Protein AF-A0A9E2AZS0-F1 (afdb_monomer_lite)

Foldseek 3Di:
DDAQDPDPDPPGDRPDGDDDDDDDPDPVRVVVCCVDPVNVVCCVVCVVVDPDDDDDDDDDD

Sequence (61 aa):
IGIPPKSSRDVVDGSFTYSLIVTFESPEAQQKYQDEAVHKLFIEESSHLWTKVIVYDSRGI

Secondary structure (DSSP, 8-state):
-B-----SSTT-----S-B-----SSHHHHHHHHHSHHHHHHHHHHGGG-S----------

Structure (mmCIF, N/CA/C/O backbone):
data_AF-A0A9E2AZS0-F1
#
_entry.id   AF-A0A9E2AZS0-F1
#
loop_
_atom_site.group_PDB
_atom_site.id
_atom_site.type_symbol
_atom_site.label_atom_id
_atom_site.label_alt_id
_atom_site.label_comp_id
_atom_site.label_asym_id
_atom_site.label_entity_id
_atom_site.label_seq_id
_atom_site.pdbx_PDB_ins_code
_atom_site.Cartn_x
_atom_site.Cartn_y
_atom_site.Cartn_z
_atom_site.occupancy
_atom_site.B_iso_or_equiv
_atom_site.auth_seq_id
_atom_site.auth_comp_id
_atom_site.auth_asym_id
_atom_site.auth_atom_id
_atom_site.pdbx_PDB_model_num
ATOM 1 N N . ILE A 1 1 ? 3.564 8.559 -4.069 1.00 90.94 1 ILE A N 1
ATOM 2 C CA . ILE A 1 1 ? 3.454 7.554 -5.151 1.00 90.94 1 ILE A CA 1
ATOM 3 C C . ILE A 1 1 ? 4.803 7.463 -5.844 1.00 90.94 1 ILE A C 1
ATOM 5 O O . ILE A 1 1 ? 5.327 8.503 -6.227 1.00 90.94 1 ILE A O 1
ATOM 9 N N . GLY A 1 2 ? 5.384 6.269 -5.925 1.00 95.19 2 GLY A N 1
ATOM 10 C CA . GLY A 1 2 ? 6.648 5.997 -6.612 1.00 95.19 2 GLY A CA 1
ATOM 11 C C . GLY A 1 2 ? 6.459 5.104 -7.838 1.00 95.19 2 GLY A C 1
ATOM 12 O O . GLY A 1 2 ? 5.387 4.538 -8.032 1.00 95.19 2 GLY A O 1
ATOM 13 N N . ILE A 1 3 ? 7.511 4.979 -8.645 1.00 96.19 3 ILE A N 1
ATOM 14 C CA . ILE A 1 3 ? 7.634 4.062 -9.791 1.00 96.19 3 ILE A CA 1
ATOM 15 C C . ILE A 1 3 ? 8.939 3.264 -9.630 1.00 96.19 3 ILE A C 1
ATOM 17 O O . ILE A 1 3 ? 9.840 3.746 -8.929 1.00 96.19 3 ILE A O 1
ATOM 21 N N . PRO A 1 4 ? 9.081 2.067 -10.226 1.00 95.12 4 PRO A N 1
ATOM 22 C CA . PRO A 1 4 ? 10.311 1.295 -10.085 1.00 95.12 4 PRO A CA 1
ATOM 23 C C . PRO A 1 4 ? 11.516 2.055 -10.665 1.00 95.12 4 PRO A C 1
ATOM 25 O O . PRO A 1 4 ? 11.412 2.666 -11.734 1.00 95.12 4 PRO A O 1
ATOM 28 N N . PRO A 1 5 ? 12.684 2.022 -10.001 1.00 90.94 5 PRO A N 1
ATOM 29 C CA . PRO A 1 5 ? 13.900 2.574 -10.573 1.00 90.94 5 PRO A CA 1
ATOM 30 C C . PRO A 1 5 ? 14.399 1.681 -11.714 1.00 90.94 5 PRO A C 1
ATOM 32 O O . PRO A 1 5 ? 14.214 0.463 -11.703 1.00 90.94 5 PRO A O 1
ATOM 35 N N . LYS A 1 6 ? 15.143 2.260 -12.662 1.00 87.50 6 LYS A N 1
ATOM 36 C CA . LYS A 1 6 ? 15.952 1.457 -13.586 1.00 87.50 6 LYS A CA 1
ATOM 37 C C . LYS A 1 6 ? 17.118 0.853 -12.803 1.00 87.50 6 LYS A C 1
ATOM 39 O O . LYS A 1 6 ? 18.096 1.539 -12.517 1.00 87.50 6 LYS A O 1
ATOM 44 N N . SER A 1 7 ? 16.990 -0.411 -12.415 1.00 81.56 7 SER A N 1
ATOM 45 C CA . SER A 1 7 ? 18.013 -1.111 -11.638 1.00 81.56 7 SER A CA 1
ATOM 46 C C . SER A 1 7 ? 19.042 -1.801 -12.534 1.00 81.56 7 SER A C 1
ATOM 48 O O . SER A 1 7 ? 18.698 -2.357 -13.571 1.00 81.56 7 SER A O 1
ATOM 50 N N . SER A 1 8 ? 20.302 -1.803 -12.098 1.00 84.12 8 SER A N 1
ATOM 51 C CA . SER A 1 8 ? 21.386 -2.651 -12.617 1.00 84.12 8 SER A CA 1
ATOM 52 C C . SER A 1 8 ? 21.658 -3.885 -11.741 1.00 84.12 8 SER A C 1
ATOM 54 O O . SER A 1 8 ? 22.585 -4.637 -12.019 1.00 84.12 8 SER A O 1
ATOM 56 N N . ARG A 1 9 ? 20.895 -4.067 -10.653 1.00 94.00 9 ARG A N 1
ATOM 57 C CA . ARG A 1 9 ? 21.063 -5.140 -9.660 1.00 94.00 9 ARG A CA 1
ATOM 58 C C . ARG A 1 9 ? 19.901 -6.129 -9.735 1.00 94.00 9 ARG A C 1
ATOM 60 O O . ARG A 1 9 ? 18.752 -5.693 -9.652 1.00 94.00 9 ARG A O 1
ATOM 67 N N . ASP A 1 10 ? 20.217 -7.423 -9.752 1.00 92.38 10 ASP A N 1
ATOM 68 C CA . ASP A 1 10 ? 19.246 -8.528 -9.879 1.00 92.38 10 ASP A CA 1
ATOM 69 C C . ASP A 1 10 ? 18.279 -8.652 -8.694 1.00 92.38 10 ASP A C 1
ATOM 71 O O . ASP A 1 10 ? 17.171 -9.155 -8.833 1.00 92.38 10 ASP A O 1
ATOM 75 N N . VAL A 1 11 ? 18.680 -8.171 -7.515 1.00 94.19 11 VAL A N 1
ATOM 76 C CA . VAL A 1 11 ? 17.860 -8.228 -6.292 1.00 94.19 11 VAL A CA 1
ATOM 77 C C . VAL A 1 11 ? 16.737 -7.187 -6.252 1.00 94.19 11 VAL A C 1
ATOM 79 O O . VAL A 1 11 ? 15.951 -7.176 -5.308 1.00 94.19 11 VAL A O 1
ATOM 82 N N . VAL A 1 12 ? 16.690 -6.257 -7.210 1.00 93.38 12 VAL A N 1
ATOM 83 C CA . VAL A 1 12 ? 15.670 -5.204 -7.232 1.00 93.38 12 VAL A CA 1
ATOM 84 C C . VAL A 1 12 ? 14.472 -5.680 -8.032 1.00 93.38 12 VAL A C 1
ATOM 86 O O . VAL A 1 12 ? 14.565 -5.870 -9.242 1.00 93.38 12 VAL A O 1
ATOM 89 N N . ASP A 1 13 ? 13.331 -5.793 -7.361 1.00 92.38 13 ASP A N 1
ATOM 90 C CA . ASP A 1 13 ? 12.059 -6.003 -8.038 1.00 92.38 13 ASP A CA 1
ATOM 91 C C . ASP A 1 13 ? 11.615 -4.711 -8.740 1.00 92.38 13 ASP A C 1
ATOM 93 O O . ASP A 1 13 ? 11.394 -3.680 -8.103 1.00 92.38 13 ASP A O 1
ATOM 97 N N . GLY A 1 14 ? 11.514 -4.771 -10.067 1.00 93.81 14 GLY A N 1
ATOM 98 C CA . GLY A 1 14 ? 10.978 -3.711 -10.922 1.00 93.81 14 GLY A CA 1
ATOM 99 C C . GLY A 1 14 ? 9.681 -4.105 -11.631 1.00 93.81 14 GLY A C 1
ATOM 100 O O . GLY A 1 14 ? 9.308 -3.453 -12.601 1.00 93.81 14 GLY A O 1
ATOM 101 N N . SER A 1 15 ? 9.020 -5.187 -11.203 1.00 93.75 15 SER A N 1
ATOM 102 C CA . SER A 1 15 ? 7.837 -5.748 -11.873 1.00 93.75 15 SER A CA 1
ATOM 103 C C . SER A 1 15 ? 6.530 -4.986 -11.606 1.00 93.75 15 SER A C 1
ATOM 105 O O . SER A 1 15 ? 5.506 -5.297 -12.213 1.00 93.75 15 SER A O 1
ATOM 107 N N . PHE A 1 16 ? 6.547 -3.983 -10.723 1.00 95.56 16 PHE A N 1
ATOM 108 C CA . PHE A 1 16 ? 5.390 -3.153 -10.381 1.00 95.56 16 PHE A CA 1
ATOM 109 C C . PHE A 1 16 ? 5.345 -1.851 -11.197 1.00 95.56 16 PHE A C 1
ATOM 111 O O . PHE A 1 16 ? 6.373 -1.347 -11.632 1.00 95.56 16 PHE A O 1
ATOM 118 N N . THR A 1 17 ? 4.160 -1.256 -11.370 1.00 97.06 17 THR A N 1
ATOM 119 C CA . THR A 1 17 ? 4.015 0.052 -12.044 1.00 97.06 17 THR A CA 1
ATOM 120 C C . THR A 1 17 ? 4.075 1.220 -11.061 1.00 97.06 17 THR A C 1
ATOM 122 O O . THR A 1 17 ? 4.749 2.212 -11.327 1.00 97.06 17 THR A O 1
ATOM 125 N N . TYR A 1 18 ? 3.410 1.088 -9.909 1.00 96.94 18 TYR A N 1
ATOM 126 C CA . TYR A 1 18 ? 3.359 2.115 -8.870 1.00 96.94 18 TYR A CA 1
ATOM 127 C C . TYR A 1 18 ? 3.613 1.533 -7.481 1.00 96.94 18 TYR A C 1
ATOM 129 O O . TYR A 1 18 ? 3.236 0.397 -7.200 1.00 96.94 18 TYR A O 1
ATOM 137 N N . SER A 1 19 ? 4.214 2.336 -6.604 1.00 97.06 19 SER A N 1
ATOM 138 C CA . SER A 1 19 ? 4.332 2.054 -5.174 1.00 97.06 19 SER A CA 1
ATOM 139 C C . SER A 1 19 ? 3.698 3.163 -4.335 1.00 97.06 19 SER A C 1
ATOM 141 O O . SER A 1 19 ? 3.753 4.354 -4.666 1.00 97.06 19 SER A O 1
ATOM 143 N N . LEU A 1 20 ? 3.098 2.769 -3.217 1.00 97.00 20 LEU A N 1
ATOM 144 C CA . LEU A 1 20 ? 2.555 3.668 -2.209 1.00 97.00 20 LEU A CA 1
ATOM 145 C C . LEU A 1 20 ? 3.130 3.261 -0.853 1.00 97.00 20 LEU A C 1
ATOM 147 O O . LEU A 1 20 ? 3.128 2.085 -0.506 1.00 97.00 20 LEU A O 1
ATOM 151 N N . ILE A 1 21 ? 3.629 4.244 -0.108 1.00 96.81 21 ILE A N 1
ATOM 152 C CA . ILE A 1 21 ? 4.060 4.084 1.280 1.00 96.81 21 ILE A CA 1
ATOM 153 C C . ILE A 1 21 ? 3.136 4.963 2.111 1.00 96.81 21 ILE A C 1
ATOM 155 O O . ILE A 1 21 ? 2.997 6.153 1.817 1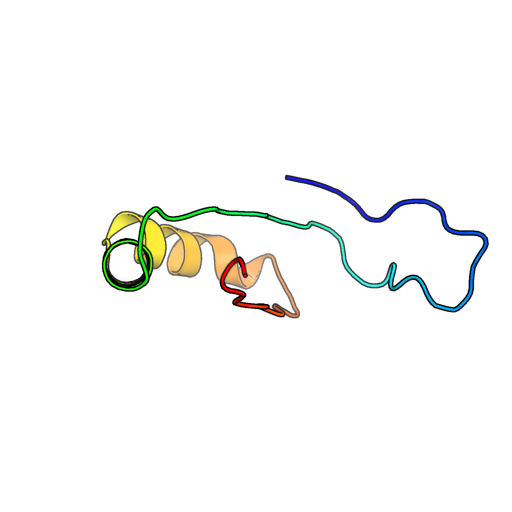.00 96.81 21 ILE A O 1
ATOM 159 N N . VAL A 1 22 ? 2.506 4.368 3.118 1.00 95.94 22 VAL A N 1
ATOM 160 C CA . VAL A 1 22 ? 1.646 5.057 4.081 1.00 95.94 22 VAL A CA 1
ATOM 161 C C . VAL A 1 22 ? 2.153 4.716 5.474 1.00 95.94 22 VAL A C 1
ATOM 163 O O . VAL A 1 22 ? 2.433 3.554 5.759 1.0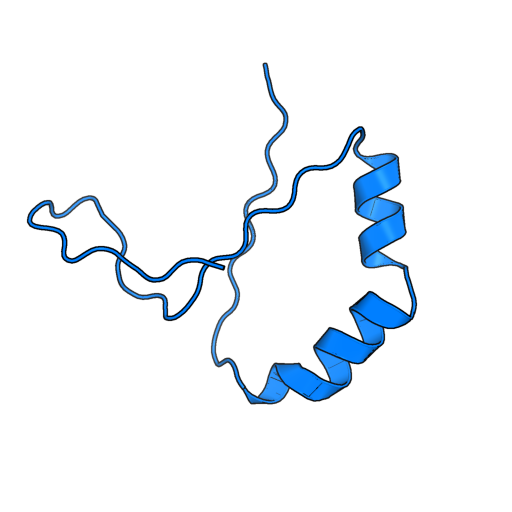0 95.94 22 VAL A O 1
ATOM 166 N N . THR A 1 23 ? 2.287 5.728 6.325 1.00 96.50 23 THR A N 1
ATOM 167 C CA . THR A 1 23 ? 2.724 5.564 7.714 1.00 96.50 23 THR A CA 1
ATOM 168 C C . THR A 1 23 ? 1.565 5.898 8.636 1.00 96.50 23 THR A C 1
ATOM 170 O O . THR A 1 23 ? 0.870 6.890 8.420 1.00 96.50 23 THR A O 1
ATOM 173 N N . PHE A 1 24 ? 1.394 5.095 9.680 1.00 96.75 24 PHE A N 1
ATOM 174 C CA . PHE A 1 24 ? 0.376 5.290 10.705 1.00 96.75 24 PHE A CA 1
ATOM 175 C C . PHE A 1 24 ? 1.037 5.405 12.075 1.00 96.75 24 PHE A C 1
ATOM 177 O O . PHE A 1 24 ? 2.084 4.807 12.318 1.00 96.75 24 PHE A O 1
ATOM 184 N N . GLU A 1 25 ? 0.418 6.173 12.970 1.00 96.38 25 GLU A N 1
ATOM 185 C CA . GLU A 1 25 ? 0.881 6.330 14.355 1.00 96.38 25 GLU A CA 1
ATOM 186 C C . GLU A 1 25 ? 0.736 5.041 15.173 1.00 96.38 25 GLU A C 1
ATOM 188 O O . GLU A 1 25 ? 1.484 4.818 16.123 1.00 96.38 25 GLU A O 1
ATOM 193 N N . SER A 1 26 ? -0.212 4.180 14.794 1.00 96.50 26 SER A N 1
ATOM 194 C CA . SER A 1 26 ? -0.467 2.915 15.465 1.00 96.50 26 SER A CA 1
ATOM 195 C C . SER A 1 26 ? -1.143 1.893 14.536 1.00 96.50 26 SER A C 1
ATOM 197 O O . SER A 1 26 ? -1.682 2.257 13.483 1.00 96.50 26 SER A O 1
ATOM 199 N N . PRO A 1 27 ? -1.154 0.606 14.922 1.00 96.25 27 PRO A N 1
ATOM 200 C CA . PRO A 1 27 ? -1.927 -0.428 14.233 1.00 96.25 27 PRO A CA 1
ATOM 201 C C . PRO A 1 27 ? -3.432 -0.135 14.215 1.00 96.25 27 PRO A C 1
ATOM 203 O O . PRO A 1 27 ? -4.112 -0.440 13.242 1.00 96.25 27 PRO A O 1
ATOM 206 N N . GLU A 1 28 ? -3.962 0.484 15.269 1.00 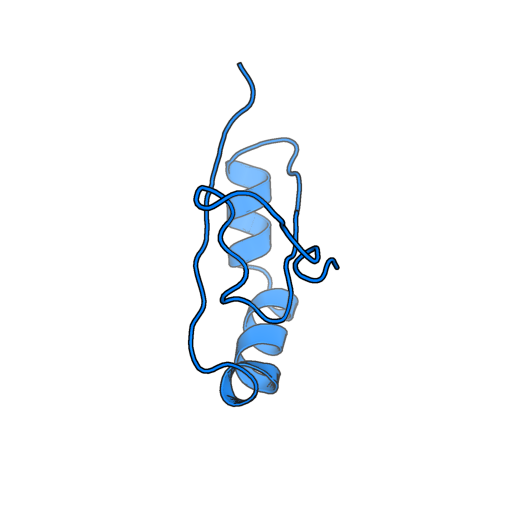97.69 28 GLU A N 1
ATOM 207 C CA . GLU A 1 28 ? -5.376 0.853 15.362 1.00 97.69 28 GLU A CA 1
ATOM 208 C C . GLU A 1 28 ? -5.716 1.977 14.375 1.00 97.69 28 GLU A C 1
ATOM 210 O O . GLU A 1 28 ? -6.769 1.939 13.737 1.00 97.69 28 GLU A O 1
ATOM 215 N N . ALA A 1 29 ? -4.812 2.947 14.194 1.00 98.06 29 ALA A N 1
ATOM 216 C CA . ALA A 1 29 ? -4.960 3.989 13.181 1.00 98.06 29 ALA A CA 1
ATOM 217 C C . ALA A 1 29 ? -4.918 3.411 11.755 1.00 98.06 29 ALA A C 1
ATOM 219 O O . ALA A 1 29 ? -5.723 3.808 10.910 1.00 98.06 29 ALA A O 1
ATOM 220 N N . GLN A 1 30 ? -4.040 2.433 11.498 1.00 98.00 30 GLN A N 1
ATOM 221 C CA . GLN A 1 30 ? -4.022 1.697 10.230 1.00 98.00 30 GLN A CA 1
ATOM 222 C C . GLN A 1 30 ? -5.335 0.932 10.015 1.00 98.00 30 GLN A C 1
ATOM 224 O O . GLN A 1 30 ? -5.936 1.051 8.951 1.00 98.00 30 GLN A O 1
ATOM 229 N N . GLN A 1 31 ? -5.829 0.202 11.019 1.00 98.19 31 GLN A N 1
ATOM 230 C CA . GLN A 1 31 ? -7.099 -0.519 10.911 1.00 98.19 31 GLN A CA 1
ATOM 231 C C . GLN A 1 31 ? -8.266 0.433 10.626 1.00 98.19 31 GLN A C 1
ATOM 233 O O . GLN A 1 31 ? -9.083 0.163 9.749 1.00 98.19 31 GLN A O 1
ATOM 238 N N . LYS A 1 32 ? -8.315 1.584 11.308 1.00 98.31 32 LYS A N 1
ATOM 239 C CA . LYS A 1 32 ? -9.326 2.610 11.042 1.00 98.31 32 LYS A CA 1
ATOM 240 C C . LYS A 1 32 ? -9.278 3.075 9.584 1.00 98.31 32 LYS A C 1
ATOM 242 O O . LYS A 1 32 ? -10.327 3.134 8.954 1.00 98.31 32 LYS A O 1
ATOM 247 N N . TYR A 1 33 ? -8.089 3.340 9.040 1.00 97.94 33 TYR A N 1
ATOM 248 C CA . TYR A 1 33 ? -7.917 3.693 7.627 1.00 97.94 33 TYR A CA 1
ATOM 249 C C . TYR A 1 33 ? -8.470 2.616 6.679 1.00 97.94 33 TYR A C 1
ATOM 251 O O . TYR A 1 33 ? -9.175 2.956 5.732 1.00 97.94 33 TYR A O 1
ATOM 259 N N . GLN A 1 34 ? -8.221 1.331 6.956 1.00 98.12 34 GLN A N 1
ATOM 260 C CA . GLN A 1 34 ? -8.757 0.231 6.139 1.00 98.12 34 GLN A CA 1
ATOM 261 C C . GLN A 1 34 ? -10.294 0.184 6.165 1.00 98.12 34 GLN A C 1
ATOM 263 O O . GLN A 1 34 ? -10.936 -0.219 5.192 1.00 98.12 34 GLN A O 1
ATOM 268 N N . ASP A 1 35 ? -10.900 0.599 7.279 1.00 98.19 35 ASP A N 1
ATOM 269 C CA . ASP A 1 35 ? -12.347 0.576 7.456 1.00 98.19 35 ASP A CA 1
ATOM 270 C C . ASP A 1 35 ? -13.077 1.817 6.943 1.00 98.19 35 ASP A C 1
ATOM 272 O O . ASP A 1 35 ? -14.291 1.738 6.705 1.00 98.19 35 ASP A O 1
ATOM 276 N N . GLU A 1 36 ? -12.365 2.927 6.743 1.00 98.25 36 GLU A N 1
ATOM 277 C CA . GLU A 1 36 ? -12.934 4.186 6.275 1.00 98.25 36 GLU A CA 1
ATOM 278 C C . GLU A 1 36 ? -13.625 4.036 4.913 1.00 98.25 36 GLU A C 1
ATOM 280 O O . GLU A 1 36 ? -13.109 3.438 3.965 1.00 98.25 36 GLU A O 1
ATOM 285 N N . ALA A 1 37 ? -14.812 4.639 4.796 1.00 98.56 37 ALA A N 1
ATOM 286 C CA . ALA A 1 37 ? -15.633 4.555 3.589 1.00 98.56 37 ALA A CA 1
ATOM 287 C C . ALA A 1 37 ? -14.896 5.061 2.338 1.00 98.56 37 ALA A C 1
ATOM 289 O O . ALA A 1 37 ? -15.058 4.497 1.262 1.00 98.56 37 ALA A O 1
ATOM 290 N N . VAL A 1 38 ? -14.043 6.080 2.486 1.00 98.00 38 VAL A N 1
ATOM 291 C CA . VAL A 1 38 ? -13.251 6.636 1.379 1.00 98.00 38 VAL A CA 1
ATOM 292 C C . VAL A 1 38 ? -12.191 5.660 0.861 1.00 98.00 38 VAL A C 1
ATOM 294 O O . VAL A 1 38 ? -11.939 5.624 -0.340 1.00 98.00 38 VAL A O 1
ATOM 297 N N . HIS A 1 39 ? -11.603 4.829 1.731 1.00 98.06 39 HIS A N 1
ATOM 298 C CA . HIS A 1 39 ? -10.649 3.799 1.321 1.00 98.06 39 HIS A CA 1
A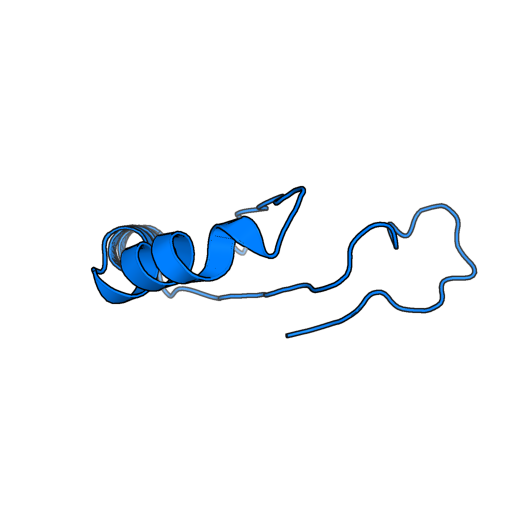TOM 299 C C . HIS A 1 39 ? -11.355 2.678 0.547 1.00 98.06 39 HIS A C 1
ATOM 301 O O . HIS A 1 39 ? -10.901 2.268 -0.522 1.00 98.06 39 HIS A O 1
ATOM 307 N N . LYS A 1 40 ? -12.515 2.235 1.046 1.00 98.56 40 LYS A N 1
ATOM 308 C CA . LYS A 1 40 ? -13.348 1.226 0.374 1.00 98.56 40 LYS A CA 1
ATOM 309 C C . LYS A 1 40 ? -13.842 1.717 -0.990 1.00 98.56 40 LYS A C 1
ATOM 311 O O . LYS A 1 40 ? -13.737 0.974 -1.961 1.00 98.56 40 LYS A O 1
ATOM 316 N N . LEU A 1 41 ? -14.279 2.976 -1.076 1.00 98.56 41 LEU A N 1
ATOM 317 C CA . LEU A 1 41 ? -14.684 3.607 -2.334 1.00 98.56 41 LEU A CA 1
ATOM 318 C C . LEU A 1 41 ? -13.526 3.666 -3.340 1.00 98.56 41 LEU A C 1
ATOM 320 O O . LEU A 1 41 ? -13.708 3.317 -4.500 1.00 98.56 41 LEU A O 1
ATOM 324 N N . PHE A 1 42 ? -12.316 4.025 -2.898 1.00 97.62 42 PHE A N 1
ATOM 325 C CA . PHE A 1 42 ? -11.136 4.010 -3.767 1.00 97.62 42 PHE A CA 1
ATOM 326 C C . PHE A 1 42 ? -10.882 2.622 -4.374 1.00 97.62 42 PHE A C 1
ATOM 328 O O . PHE A 1 42 ? -10.614 2.516 -5.571 1.00 97.62 42 PHE A O 1
ATOM 335 N N . ILE A 1 43 ? -10.987 1.555 -3.573 1.00 98.06 43 ILE A N 1
ATOM 336 C CA . ILE A 1 43 ? -10.834 0.182 -4.072 1.00 98.06 43 ILE A CA 1
ATOM 337 C C . ILE A 1 43 ? -11.936 -0.151 -5.077 1.00 98.06 43 ILE A C 1
ATOM 339 O O . ILE A 1 43 ? -11.639 -0.676 -6.150 1.00 98.06 43 ILE A O 1
ATOM 343 N N . GLU A 1 44 ? -13.190 0.153 -4.753 1.00 98.50 44 GLU A N 1
ATOM 344 C CA . GLU A 1 44 ? -14.328 -0.092 -5.639 1.00 98.50 44 GLU A CA 1
ATOM 345 C C . GLU A 1 44 ? -14.135 0.595 -6.998 1.00 98.50 44 GLU A C 1
ATOM 347 O O . GLU A 1 44 ? -14.185 -0.059 -8.040 1.00 98.50 44 GLU A O 1
ATOM 352 N N . GLU A 1 45 ? -13.818 1.889 -6.990 1.00 98.56 45 GLU A N 1
ATOM 353 C CA . GLU A 1 45 ? -13.690 2.692 -8.204 1.00 98.56 45 GLU A CA 1
ATOM 354 C C . GLU A 1 45 ? -12.414 2.392 -8.993 1.00 98.56 45 GLU A C 1
ATOM 356 O O . GLU A 1 45 ? -12.413 2.548 -10.208 1.00 98.56 45 GLU A O 1
ATOM 361 N N . SER A 1 46 ? -11.328 1.955 -8.346 1.00 98.00 46 SER A N 1
ATOM 362 C CA . SER A 1 46 ? -10.006 1.861 -8.991 1.00 98.00 46 SER A CA 1
ATOM 363 C C . SER A 1 46 ? -9.486 0.439 -9.182 1.00 98.00 46 SER A C 1
ATOM 365 O O . SER A 1 46 ? -8.520 0.255 -9.919 1.00 98.00 46 SER A O 1
ATOM 367 N N . SER A 1 47 ? -10.092 -0.584 -8.568 1.00 98.00 47 SER A N 1
ATOM 368 C CA . SER A 1 47 ? -9.526 -1.947 -8.578 1.00 98.00 47 SER A CA 1
ATOM 369 C C . SER A 1 47 ? -9.404 -2.589 -9.952 1.00 98.00 47 SER A C 1
ATOM 371 O O . SER A 1 47 ? -8.524 -3.416 -10.173 1.00 98.00 47 SER A O 1
ATOM 373 N N . HIS A 1 48 ? -10.223 -2.152 -10.903 1.00 98.12 48 HIS A N 1
ATOM 374 C CA . HIS A 1 48 ? -10.139 -2.574 -12.296 1.00 98.12 48 HIS A CA 1
ATOM 375 C C . HIS A 1 48 ? -8.877 -2.059 -13.022 1.00 98.12 48 HIS A C 1
ATOM 377 O O . HIS A 1 48 ? -8.559 -2.542 -14.107 1.00 98.12 48 HIS A O 1
ATOM 383 N N . LEU A 1 49 ? -8.157 -1.087 -12.448 1.00 97.88 49 LEU A N 1
ATOM 384 C CA . LEU A 1 49 ? -6.941 -0.505 -13.022 1.00 97.88 49 LEU A CA 1
ATOM 385 C C . LEU A 1 49 ? -5.681 -1.335 -12.739 1.00 97.88 49 LEU A C 1
ATOM 387 O O . LEU A 1 49 ? -4.652 -1.102 -13.374 1.00 97.88 49 LEU A O 1
ATOM 391 N N . TRP A 1 50 ? -5.727 -2.286 -11.799 1.00 97.31 50 TRP A N 1
ATOM 392 C CA . TRP A 1 50 ? -4.579 -3.126 -11.457 1.00 97.31 50 TRP A CA 1
ATOM 393 C C . TRP A 1 50 ? -4.856 -4.612 -11.674 1.00 97.31 50 TRP A C 1
ATOM 395 O O . TRP A 1 50 ? -5.960 -5.111 -11.492 1.00 97.31 50 TRP A O 1
ATOM 405 N N . THR A 1 51 ? -3.804 -5.353 -12.020 1.00 97.81 51 THR A N 1
ATOM 406 C CA . THR A 1 51 ? -3.849 -6.817 -12.168 1.00 97.81 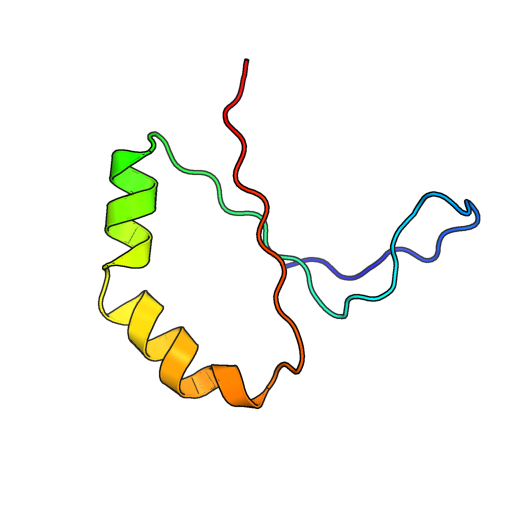51 THR A CA 1
ATOM 407 C C . THR A 1 51 ? -3.304 -7.555 -10.944 1.00 97.81 51 THR A C 1
ATOM 409 O O . THR A 1 51 ? -3.611 -8.727 -10.743 1.00 97.81 51 THR A O 1
ATOM 412 N N . LYS A 1 52 ? -2.491 -6.888 -10.116 1.00 97.50 52 LYS A N 1
ATOM 413 C CA . LYS A 1 52 ? -1.871 -7.448 -8.911 1.00 97.50 52 LYS A CA 1
ATOM 414 C C . LYS A 1 52 ? -1.606 -6.343 -7.892 1.00 97.50 52 LYS A C 1
ATOM 416 O O . LYS A 1 52 ? -1.121 -5.276 -8.258 1.00 97.50 52 LYS A O 1
ATOM 421 N N . VAL A 1 53 ? -1.854 -6.640 -6.618 1.00 97.69 53 VAL A N 1
ATOM 422 C CA . VAL A 1 53 ? -1.470 -5.802 -5.472 1.00 97.69 53 VAL A CA 1
ATOM 423 C C . VAL A 1 53 ? -0.672 -6.659 -4.497 1.00 97.69 53 VAL A C 1
ATOM 425 O O . VAL A 1 53 ? -1.025 -7.811 -4.250 1.00 97.69 53 VAL A O 1
ATOM 428 N N . ILE A 1 54 ? 0.417 -6.108 -3.964 1.00 97.69 54 ILE A N 1
ATOM 429 C CA . ILE A 1 54 ? 1.206 -6.709 -2.885 1.00 97.69 54 ILE A CA 1
ATOM 430 C C . ILE A 1 54 ? 1.326 -5.661 -1.783 1.00 97.69 54 ILE A C 1
ATOM 432 O O . ILE A 1 54 ? 1.679 -4.517 -2.066 1.00 97.69 54 ILE A O 1
ATOM 436 N N . VAL A 1 55 ? 1.032 -6.050 -0.544 1.00 97.50 55 VAL A N 1
ATOM 437 C CA . VAL A 1 55 ? 1.098 -5.176 0.632 1.00 97.50 55 VAL A CA 1
ATOM 438 C C . VAL A 1 55 ? 2.116 -5.746 1.612 1.00 97.50 55 VAL A C 1
ATOM 440 O O . VAL A 1 55 ? 2.121 -6.949 1.871 1.00 97.50 55 VAL A O 1
ATOM 443 N N . TYR A 1 56 ? 2.967 -4.874 2.147 1.00 97.12 56 TYR A N 1
ATOM 444 C CA . TYR A 1 56 ? 3.920 -5.200 3.202 1.00 97.12 56 TYR A CA 1
ATOM 445 C C . TYR A 1 56 ? 3.676 -4.272 4.389 1.00 97.12 56 TYR A C 1
ATOM 447 O O . TYR A 1 56 ? 4.040 -3.097 4.339 1.00 97.12 56 TYR A O 1
ATOM 455 N N . ASP A 1 57 ? 3.094 -4.810 5.457 1.00 96.56 57 ASP A N 1
ATOM 456 C CA . ASP A 1 57 ? 2.963 -4.093 6.721 1.00 96.56 57 ASP A CA 1
ATOM 457 C C . ASP A 1 57 ? 4.214 -4.330 7.570 1.00 96.56 57 ASP A C 1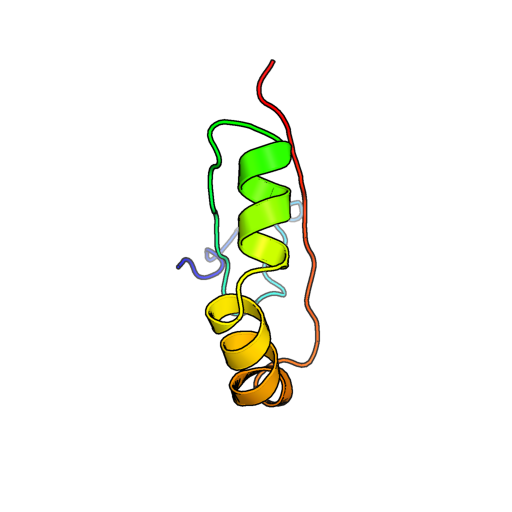
ATOM 459 O O . ASP A 1 57 ? 4.650 -5.464 7.777 1.00 96.56 57 ASP A O 1
ATOM 463 N N . SER A 1 58 ? 4.804 -3.247 8.072 1.00 95.62 58 SER A N 1
ATOM 464 C CA . SER A 1 58 ? 5.948 -3.305 8.980 1.00 95.62 58 SER A CA 1
ATOM 465 C C . SER A 1 58 ? 5.757 -2.331 10.134 1.00 95.62 58 SER A C 1
ATOM 467 O O . SER A 1 58 ? 5.129 -1.283 9.989 1.00 95.62 58 SER A O 1
ATOM 469 N N . ARG A 1 59 ? 6.291 -2.690 11.302 1.00 93.19 59 ARG A N 1
ATOM 470 C CA . ARG A 1 59 ? 6.407 -1.788 12.450 1.00 93.19 59 ARG A CA 1
ATOM 471 C C . ARG A 1 59 ? 7.872 -1.403 12.595 1.00 93.19 59 ARG A C 1
ATOM 473 O O . ARG A 1 59 ? 8.742 -2.253 12.401 1.00 93.19 59 ARG A O 1
ATOM 480 N N . GLY A 1 60 ? 8.127 -0.133 12.906 1.00 85.06 60 GLY A N 1
ATOM 481 C CA . GLY A 1 60 ? 9.463 0.307 13.309 1.00 85.06 60 GLY A CA 1
ATOM 482 C C . GLY A 1 60 ? 9.958 -0.497 14.515 1.00 85.06 60 GLY A C 1
ATOM 483 O O . GLY A 1 60 ? 9.143 -1.034 15.269 1.00 85.06 60 GLY A O 1
ATOM 484 N N . ILE A 1 61 ? 11.282 -0.601 14.646 1.00 74.62 61 ILE A N 1
ATOM 485 C CA . ILE A 1 61 ? 11.943 -1.208 15.813 1.00 74.62 61 ILE A CA 1
ATOM 486 C C . ILE A 1 61 ? 11.714 -0.326 17.040 1.00 74.62 61 ILE A C 1
ATOM 488 O O . ILE A 1 61 ? 11.863 0.909 16.889 1.00 74.62 61 ILE A O 1
#

pLDDT: mean 95.43, std 4.46, range [74.62, 98.56]

Radius of gyration: 14.34 Å; chains: 1; bounding box: 37×16×29 Å